Protein AF-A0A3C0X0D7-F1 (afdb_monomer_lite)

Structure (mmCIF, N/CA/C/O backbone):
data_AF-A0A3C0X0D7-F1
#
_entry.id   AF-A0A3C0X0D7-F1
#
loop_
_atom_site.group_PDB
_atom_site.id
_atom_site.type_symbol
_atom_site.label_atom_id
_atom_site.label_alt_id
_atom_site.label_comp_id
_atom_site.label_asym_id
_atom_site.label_entity_id
_atom_site.label_seq_id
_atom_site.pdbx_PDB_ins_code
_atom_site.Cartn_x
_atom_site.Cartn_y
_atom_site.Cartn_z
_atom_site.occupancy
_atom_site.B_iso_or_equiv
_atom_site.auth_seq_id
_atom_site.auth_comp_id
_atom_site.auth_asym_id
_atom_site.auth_atom_id
_atom_site.pdbx_PDB_model_num
ATOM 1 N N . MET A 1 1 ? -10.267 17.785 12.854 1.00 54.94 1 MET A N 1
ATOM 2 C CA . MET A 1 1 ? -10.897 16.609 13.491 1.00 54.94 1 MET A CA 1
ATOM 3 C C . MET A 1 1 ? -9.868 15.487 13.438 1.00 54.94 1 MET A C 1
ATOM 5 O O . MET A 1 1 ? -9.357 15.247 12.352 1.00 54.94 1 MET A O 1
ATOM 9 N N . ARG A 1 2 ? -9.442 14.911 14.571 1.00 67.06 2 ARG A N 1
ATOM 10 C CA . ARG A 1 2 ? -8.552 13.733 14.553 1.00 67.06 2 ARG A CA 1
ATOM 11 C C . ARG A 1 2 ? -9.391 12.542 14.094 1.00 67.06 2 ARG A C 1
ATOM 13 O O . ARG A 1 2 ? -10.495 12.386 14.609 1.00 67.06 2 ARG A O 1
ATOM 20 N N . ALA A 1 3 ? -8.897 11.761 13.137 1.00 75.06 3 ALA A N 1
ATOM 21 C CA . ALA A 1 3 ? -9.503 10.471 12.827 1.00 75.06 3 ALA A CA 1
ATOM 22 C C . ALA A 1 3 ? -9.486 9.603 14.093 1.00 75.06 3 ALA A C 1
ATOM 24 O O . ALA A 1 3 ? -8.530 9.678 14.874 1.00 75.06 3 ALA A O 1
ATOM 25 N N . THR A 1 4 ? -10.546 8.832 14.323 1.00 92.25 4 THR A N 1
ATOM 26 C CA . THR A 1 4 ? -10.538 7.830 15.395 1.00 92.25 4 THR A CA 1
ATOM 27 C C . THR A 1 4 ? -9.530 6.731 15.057 1.00 92.25 4 THR A C 1
ATOM 29 O O . THR A 1 4 ? -9.169 6.544 13.895 1.00 92.25 4 THR A O 1
ATOM 32 N N . GLU A 1 5 ? -9.066 5.995 16.064 1.00 93.12 5 GLU A N 1
ATOM 33 C CA . GLU A 1 5 ? -8.177 4.844 15.853 1.00 93.12 5 GLU A CA 1
ATOM 34 C C . GLU A 1 5 ? -8.799 3.822 14.889 1.00 93.12 5 GLU A C 1
ATOM 36 O O . GLU A 1 5 ? -8.137 3.327 13.984 1.00 93.12 5 GLU A O 1
ATOM 41 N N . GLU A 1 6 ? -10.110 3.606 14.994 1.00 94.38 6 GLU A N 1
ATOM 42 C CA . GLU A 1 6 ? -10.871 2.745 14.087 1.00 94.38 6 GLU A CA 1
ATOM 43 C C . GLU A 1 6 ? -10.845 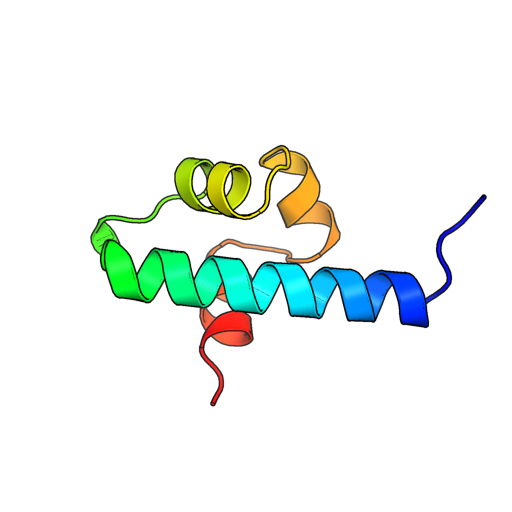3.244 12.634 1.00 94.38 6 GLU A C 1
ATOM 45 O O . GLU A 1 6 ? -10.588 2.466 11.719 1.00 94.38 6 GLU A O 1
ATOM 50 N N . GLN A 1 7 ? -11.032 4.550 12.405 1.00 93.62 7 GLN A N 1
ATOM 51 C CA . GLN A 1 7 ? -10.933 5.141 11.065 1.00 93.62 7 GLN A CA 1
ATOM 52 C C . GLN A 1 7 ? -9.515 5.037 10.494 1.00 93.62 7 GLN A C 1
ATOM 54 O O . GLN A 1 7 ? -9.347 4.799 9.298 1.00 93.62 7 GLN A O 1
ATOM 59 N N . HIS A 1 8 ? -8.498 5.213 11.340 1.00 93.44 8 HIS A N 1
ATOM 60 C CA . HIS A 1 8 ? -7.102 5.063 10.943 1.00 93.44 8 HIS A CA 1
ATOM 61 C C . HIS A 1 8 ? -6.793 3.614 10.543 1.00 93.44 8 HIS A C 1
ATOM 63 O O . HIS A 1 8 ? -6.230 3.382 9.475 1.00 93.44 8 HIS A O 1
ATOM 69 N N . ASN A 1 9 ? -7.239 2.641 11.338 1.00 94.31 9 ASN A N 1
ATOM 70 C CA . ASN A 1 9 ? -7.037 1.221 11.064 1.00 94.31 9 ASN A CA 1
ATOM 71 C C . ASN A 1 9 ? -7.797 0.763 9.814 1.00 94.31 9 ASN A C 1
ATOM 73 O O . ASN A 1 9 ? -7.221 0.081 8.973 1.00 94.31 9 ASN A O 1
ATOM 77 N N . ALA A 1 10 ? -9.047 1.201 9.628 1.00 96.00 10 ALA A N 1
ATOM 78 C CA . ALA A 1 10 ? -9.812 0.905 8.417 1.00 96.00 10 ALA A CA 1
ATOM 79 C C . ALA A 1 10 ? -9.106 1.434 7.158 1.00 96.00 10 ALA A C 1
ATOM 81 O O . ALA A 1 10 ? -9.007 0.733 6.151 1.00 96.00 10 ALA A O 1
ATOM 82 N N . ARG A 1 11 ? -8.548 2.651 7.231 1.00 95.12 11 ARG A N 1
ATOM 83 C CA . ARG A 1 11 ? -7.763 3.216 6.131 1.00 95.12 11 ARG A CA 1
ATOM 84 C C . ARG A 1 11 ? -6.464 2.446 5.894 1.00 95.12 11 ARG A C 1
ATOM 86 O O . ARG A 1 11 ? -6.095 2.248 4.7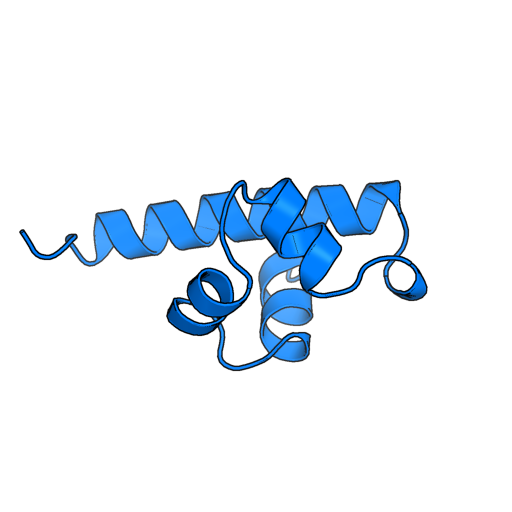39 1.00 95.12 11 ARG A O 1
ATOM 93 N N . LYS A 1 12 ? -5.788 2.000 6.959 1.00 95.56 12 LYS A N 1
ATOM 94 C CA . LYS A 1 12 ? -4.597 1.150 6.849 1.00 95.56 12 LYS A CA 1
ATOM 95 C C . LYS A 1 12 ? -4.925 -0.147 6.102 1.00 95.56 12 LYS A C 1
ATOM 97 O O . LYS A 1 12 ? -4.206 -0.482 5.167 1.00 95.56 12 LYS A O 1
ATOM 102 N N . CYS A 1 13 ? -6.032 -0.813 6.439 1.00 96.38 13 CYS A N 1
ATOM 103 C CA . CYS A 1 13 ? -6.494 -2.022 5.747 1.00 96.38 13 CYS A CA 1
ATOM 104 C C . CYS A 1 13 ? -6.766 -1.786 4.256 1.00 96.38 13 CYS A C 1
ATOM 106 O O . CYS A 1 13 ? -6.216 -2.502 3.426 1.00 96.38 13 CYS A O 1
ATOM 108 N N . GLU A 1 14 ? -7.510 -0.731 3.909 1.00 96.50 14 GLU A N 1
ATOM 109 C CA . GLU A 1 14 ? -7.767 -0.359 2.506 1.00 96.50 14 GLU A CA 1
ATOM 110 C C . GLU A 1 14 ? -6.457 -0.144 1.720 1.00 96.50 14 GLU A C 1
ATOM 112 O O . GLU A 1 14 ? -6.332 -0.525 0.556 1.00 96.50 14 GLU A O 1
ATOM 117 N N . MET A 1 15 ? -5.457 0.480 2.351 1.00 96.25 15 MET A N 1
ATOM 118 C CA . MET A 1 15 ? -4.149 0.699 1.732 1.00 96.25 15 MET A CA 1
ATOM 119 C C . MET A 1 15 ? -3.378 -0.611 1.546 1.00 96.25 15 MET A C 1
ATOM 121 O O . MET A 1 15 ? -2.740 -0.781 0.509 1.00 96.25 15 MET A O 1
ATOM 125 N N . MET A 1 16 ? -3.452 -1.538 2.504 1.00 97.12 16 MET A N 1
ATOM 126 C CA . MET A 1 16 ? -2.822 -2.857 2.387 1.00 97.12 16 MET A CA 1
ATOM 127 C C . MET A 1 16 ? -3.409 -3.668 1.230 1.00 97.12 16 MET A C 1
ATOM 129 O O . MET A 1 16 ? -2.639 -4.200 0.435 1.00 97.12 16 MET A O 1
ATOM 133 N N . GLU A 1 17 ? -4.736 -3.694 1.076 1.00 97.56 17 GLU A N 1
ATOM 134 C CA . GLU A 1 17 ? -5.416 -4.386 -0.032 1.00 97.56 17 GLU A CA 1
ATOM 135 C C . GLU A 1 17 ? -4.939 -3.866 -1.397 1.00 97.56 17 GLU A C 1
ATOM 137 O O . GLU A 1 17 ? -4.484 -4.636 -2.242 1.00 97.56 17 GLU A O 1
ATOM 142 N N .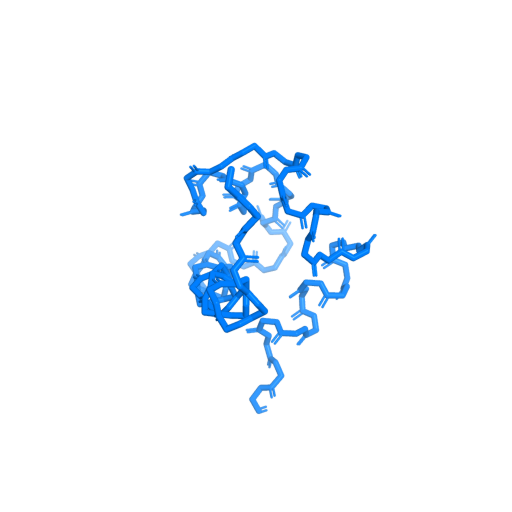 LYS A 1 18 ? -4.919 -2.541 -1.580 1.00 97.38 18 LYS A N 1
ATOM 143 C CA . LYS A 1 18 ? -4.445 -1.907 -2.822 1.00 97.38 18 LYS A CA 1
ATOM 144 C C . LYS A 1 18 ? -2.962 -2.148 -3.092 1.00 97.38 18 LYS A C 1
ATOM 146 O O . LYS A 1 18 ? -2.547 -2.264 -4.245 1.00 97.38 18 LYS A O 1
ATOM 151 N N . CYS A 1 19 ? -2.140 -2.192 -2.044 1.00 96.81 19 CYS A N 1
ATOM 152 C CA . CYS A 1 19 ? -0.723 -2.515 -2.186 1.00 96.81 19 CYS A CA 1
ATOM 153 C C . CYS A 1 19 ? -0.536 -3.971 -2.620 1.00 96.81 19 CYS A C 1
ATOM 155 O O . CYS A 1 19 ? 0.238 -4.222 -3.542 1.00 96.81 19 CYS A O 1
ATOM 157 N N . PHE A 1 20 ? -1.282 -4.903 -2.022 1.00 97.06 20 PHE A N 1
ATOM 158 C CA . PHE A 1 20 ? -1.281 -6.311 -2.412 1.00 97.06 20 PHE A CA 1
ATOM 159 C C . PHE A 1 20 ? -1.677 -6.497 -3.881 1.00 97.06 20 PHE A C 1
ATOM 161 O O . PHE A 1 20 ? -0.944 -7.141 -4.630 1.00 97.06 20 PHE A O 1
ATOM 168 N N . GLU A 1 21 ? -2.774 -5.876 -4.322 1.00 97.12 21 GLU A N 1
ATOM 169 C CA . GLU A 1 21 ? -3.204 -5.888 -5.728 1.00 97.12 21 GLU A CA 1
ATOM 170 C C . GLU A 1 21 ? -2.110 -5.339 -6.654 1.00 97.12 21 GLU A C 1
ATOM 172 O O . GLU A 1 21 ? -1.744 -5.974 -7.643 1.00 97.12 21 GLU A O 1
ATOM 177 N N . CYS A 1 22 ? -1.498 -4.209 -6.289 1.00 96.62 22 CYS A N 1
ATOM 178 C CA . CYS A 1 22 ? -0.419 -3.605 -7.066 1.00 96.62 22 CYS A CA 1
ATOM 179 C C . CYS A 1 22 ? 0.814 -4.522 -7.178 1.00 96.62 22 CYS A C 1
ATOM 181 O O . CYS A 1 22 ? 1.445 -4.583 -8.240 1.00 96.62 22 CYS A O 1
ATOM 183 N N . TYR A 1 23 ? 1.164 -5.254 -6.115 1.00 95.94 23 TYR A N 1
ATOM 184 C CA . TYR A 1 23 ? 2.212 -6.277 -6.164 1.00 95.94 23 TYR A CA 1
ATOM 185 C C . TYR A 1 23 ? 1.811 -7.475 -7.027 1.00 95.94 23 TYR A C 1
ATOM 187 O O . TYR A 1 23 ? 2.650 -7.976 -7.773 1.00 95.94 23 TYR A O 1
ATOM 195 N N . ALA A 1 24 ? 0.559 -7.927 -6.952 1.00 95.56 24 ALA A N 1
ATOM 196 C CA . ALA A 1 24 ? 0.062 -9.055 -7.735 1.00 95.56 24 ALA A CA 1
ATOM 197 C C . ALA A 1 24 ? 0.051 -8.755 -9.244 1.00 95.56 24 ALA A C 1
ATOM 199 O O . ALA A 1 24 ? 0.394 -9.622 -10.045 1.00 95.56 24 ALA A O 1
ATOM 200 N N . GLU A 1 25 ? -0.289 -7.524 -9.632 1.00 96.25 25 GLU A N 1
ATOM 201 C CA . GLU A 1 25 ? -0.332 -7.092 -11.032 1.00 96.25 25 GLU A CA 1
ATOM 202 C C . GLU A 1 25 ? 1.058 -6.861 -11.637 1.00 96.25 25 GLU A C 1
ATOM 204 O O . GLU A 1 25 ? 1.314 -7.247 -12.777 1.00 96.25 25 GLU A O 1
ATOM 209 N N . ASN A 1 26 ? 1.961 -6.219 -10.889 1.00 94.81 26 ASN A N 1
ATOM 210 C CA . ASN A 1 26 ? 3.229 -5.713 -11.432 1.00 94.81 26 ASN A CA 1
ATOM 211 C C . ASN A 1 26 ? 4.460 -6.523 -10.985 1.00 94.81 26 ASN A C 1
ATOM 213 O O . ASN A 1 26 ? 5.563 -6.323 -11.503 1.00 94.81 26 ASN A O 1
ATOM 217 N N . GLY A 1 27 ? 4.286 -7.435 -10.026 1.00 95.19 27 GLY A N 1
ATOM 218 C CA . GLY A 1 27 ? 5.363 -8.138 -9.337 1.00 95.19 27 GLY A CA 1
ATOM 219 C C . GLY A 1 27 ? 6.107 -7.248 -8.335 1.00 95.19 27 GLY A C 1
ATOM 220 O O . GLY A 1 27 ? 6.236 -6.037 -8.506 1.00 95.19 27 GLY A O 1
ATOM 221 N N . LEU A 1 28 ? 6.674 -7.859 -7.291 1.00 92.31 28 LEU A N 1
ATOM 222 C CA . LEU A 1 28 ? 7.346 -7.126 -6.209 1.00 92.31 28 LEU A CA 1
ATOM 223 C C . LEU A 1 28 ? 8.497 -6.236 -6.708 1.00 92.31 28 LEU A C 1
ATOM 225 O O . LEU A 1 28 ? 8.591 -5.071 -6.339 1.00 92.31 28 LEU A O 1
ATOM 229 N N . THR A 1 29 ? 9.354 -6.758 -7.590 1.00 90.00 29 THR A N 1
ATOM 230 C CA . THR A 1 29 ? 10.491 -6.006 -8.148 1.00 90.00 29 THR A CA 1
ATOM 231 C C . THR A 1 29 ? 10.071 -4.862 -9.074 1.00 90.00 29 THR A C 1
ATOM 233 O O . THR A 1 29 ? 10.855 -3.938 -9.280 1.00 90.00 29 THR A O 1
ATOM 236 N N . GLY A 1 30 ? 8.863 -4.923 -9.648 1.00 88.12 30 GLY A N 1
ATOM 237 C CA . GLY A 1 30 ? 8.302 -3.873 -10.503 1.00 88.12 30 GLY A CA 1
ATOM 238 C C . GLY A 1 30 ? 7.608 -2.753 -9.721 1.00 88.12 30 GLY A C 1
ATOM 239 O O . GLY A 1 30 ? 7.394 -1.666 -10.260 1.00 88.12 30 GLY A O 1
ATOM 240 N N . THR A 1 31 ? 7.301 -2.983 -8.443 1.00 94.44 31 THR A N 1
ATOM 241 C CA . THR A 1 31 ? 6.459 -2.097 -7.639 1.00 94.44 31 THR A CA 1
ATOM 242 C C . THR A 1 31 ? 7.275 -1.309 -6.620 1.00 94.44 31 THR A C 1
ATOM 244 O O . THR A 1 31 ? 7.660 -1.805 -5.566 1.00 94.44 31 THR A O 1
ATOM 247 N N . GLY A 1 32 ? 7.510 -0.029 -6.916 1.00 93.75 32 GLY A N 1
ATOM 248 C CA . GLY A 1 32 ? 8.112 0.920 -5.974 1.00 93.75 32 GLY A CA 1
ATOM 249 C C . GLY A 1 32 ? 7.081 1.777 -5.228 1.00 93.75 32 GLY A C 1
ATOM 250 O O . GLY A 1 32 ? 5.918 1.868 -5.619 1.00 93.75 32 GLY A O 1
ATOM 251 N N . ILE A 1 33 ? 7.539 2.526 -4.216 1.00 95.19 33 ILE A N 1
ATOM 252 C CA . ILE A 1 33 ? 6.699 3.409 -3.374 1.00 95.19 33 ILE A CA 1
ATOM 253 C C . ILE A 1 33 ? 5.804 4.379 -4.166 1.00 95.19 33 ILE A C 1
ATOM 255 O O . ILE A 1 33 ? 4.701 4.703 -3.737 1.00 95.19 33 ILE A O 1
ATOM 259 N N . LYS A 1 34 ? 6.246 4.837 -5.345 1.00 95.62 34 LYS A N 1
ATOM 260 C CA . LYS A 1 34 ? 5.450 5.725 -6.207 1.00 95.62 34 LYS A CA 1
ATOM 261 C C . LYS A 1 34 ? 4.247 5.013 -6.830 1.00 95.62 34 LYS A C 1
ATOM 263 O O . LYS A 1 34 ? 3.182 5.615 -6.904 1.00 95.62 34 LYS A O 1
ATOM 268 N N . ALA A 1 35 ? 4.418 3.762 -7.260 1.00 96.19 35 ALA A N 1
ATOM 269 C CA . ALA A 1 35 ? 3.332 2.954 -7.809 1.00 96.19 35 ALA A CA 1
ATOM 270 C C . ALA A 1 35 ? 2.303 2.630 -6.716 1.00 96.19 35 ALA A C 1
ATOM 272 O O . ALA A 1 35 ? 1.110 2.818 -6.924 1.00 96.19 35 ALA A O 1
ATOM 273 N N . LEU A 1 36 ? 2.777 2.284 -5.516 1.00 96.38 36 LEU A N 1
ATOM 274 C CA . LEU A 1 36 ? 1.932 2.025 -4.345 1.00 96.38 36 LEU A CA 1
ATOM 275 C C . LEU A 1 36 ? 1.121 3.258 -3.932 1.00 96.38 36 LEU A C 1
ATOM 277 O O . LEU A 1 36 ? -0.081 3.167 -3.699 1.00 96.38 36 LEU A O 1
ATOM 281 N N . ALA A 1 37 ? 1.755 4.433 -3.893 1.00 96.44 37 ALA A N 1
ATOM 282 C CA . ALA A 1 37 ? 1.070 5.688 -3.589 1.00 96.44 37 ALA A CA 1
ATOM 283 C C . ALA A 1 37 ? -0.009 6.014 -4.636 1.00 96.44 37 ALA A C 1
ATOM 285 O O . ALA A 1 37 ? -1.115 6.416 -4.275 1.00 96.44 37 ALA A O 1
ATOM 286 N N . ALA A 1 38 ? 0.287 5.780 -5.920 1.00 97.38 38 ALA A N 1
ATOM 287 C CA . ALA A 1 38 ? -0.680 5.945 -7.000 1.00 97.38 38 ALA A CA 1
ATOM 288 C C . ALA A 1 38 ? -1.863 4.970 -6.867 1.00 97.38 38 ALA A C 1
ATOM 290 O O . ALA A 1 38 ? -3.006 5.416 -6.934 1.00 97.38 38 ALA A O 1
ATOM 291 N N . ALA A 1 39 ? -1.607 3.685 -6.591 1.00 96.50 39 ALA A N 1
ATOM 292 C CA . ALA A 1 39 ? -2.646 2.682 -6.343 1.00 96.50 39 ALA A CA 1
ATOM 293 C C . ALA A 1 39 ? -3.528 3.061 -5.139 1.00 96.50 39 ALA A C 1
ATOM 295 O O . ALA A 1 39 ? -4.753 2.981 -5.196 1.00 96.50 39 ALA A O 1
ATOM 296 N N . CYS A 1 40 ? -2.921 3.582 -4.069 1.00 96.00 40 CYS A N 1
ATOM 297 C CA . CYS A 1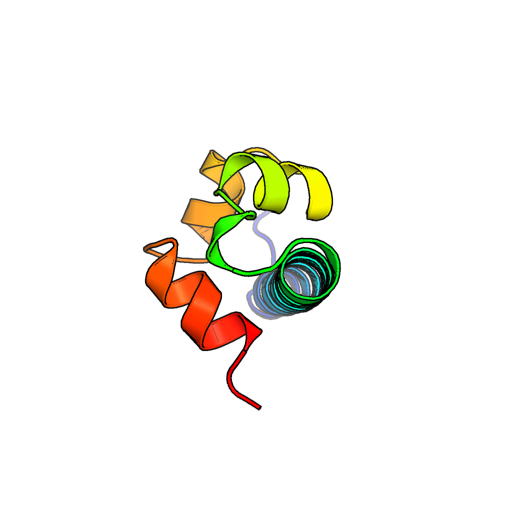 40 ? -3.624 4.065 -2.879 1.00 96.00 40 CYS A CA 1
ATOM 298 C C . CYS A 1 40 ? -4.342 5.416 -3.071 1.00 96.00 40 CYS A C 1
ATOM 300 O O . CYS A 1 40 ? -5.072 5.853 -2.174 1.00 96.00 40 CYS A O 1
ATOM 302 N N . GLY A 1 41 ? -4.138 6.098 -4.203 1.00 96.88 41 GLY A N 1
ATOM 303 C CA . GLY A 1 41 ? -4.674 7.436 -4.460 1.00 96.88 41 GLY A CA 1
ATOM 304 C C . GLY A 1 41 ? -4.148 8.494 -3.485 1.00 96.88 41 GLY A C 1
ATOM 305 O O . GLY A 1 41 ? -4.889 9.394 -3.089 1.00 96.88 41 GLY A O 1
ATOM 306 N N . CYS A 1 42 ? -2.897 8.371 -3.035 1.00 95.56 42 CYS A N 1
ATOM 307 C CA . CYS A 1 42 ? -2.297 9.259 -2.043 1.00 95.56 42 CYS A CA 1
ATOM 308 C C . CYS A 1 42 ? -0.854 9.654 -2.404 1.00 95.56 42 CYS A C 1
ATOM 310 O O . CYS A 1 42 ? -0.309 9.273 -3.437 1.00 95.56 42 CYS A O 1
ATOM 312 N N . THR A 1 43 ? -0.229 10.484 -1.567 1.00 96.69 43 THR A N 1
ATOM 313 C CA . THR A 1 43 ? 1.190 10.833 -1.714 1.00 96.69 43 THR A CA 1
ATOM 314 C C . THR A 1 43 ? 2.071 9.766 -1.066 1.00 96.69 43 THR A C 1
ATOM 316 O O . THR A 1 43 ? 1.651 9.081 -0.136 1.00 96.69 43 THR A O 1
ATOM 319 N N . THR A 1 44 ? 3.336 9.667 -1.479 1.00 95.38 44 THR A N 1
ATOM 320 C CA . THR A 1 44 ? 4.298 8.759 -0.828 1.00 95.38 44 THR A CA 1
ATOM 321 C C . THR A 1 44 ? 4.472 9.069 0.663 1.00 95.38 44 THR A C 1
ATOM 323 O O . THR A 1 44 ? 4.590 8.154 1.465 1.00 95.38 44 THR A O 1
ATOM 326 N N . GLY A 1 45 ? 4.416 10.347 1.058 1.00 94.75 45 GLY A N 1
ATOM 327 C CA . GLY A 1 45 ? 4.451 10.763 2.466 1.00 94.75 45 GLY A CA 1
ATOM 328 C C . GLY A 1 45 ? 3.261 10.261 3.292 1.00 94.75 45 GLY A C 1
ATOM 329 O O . GLY A 1 45 ? 3.405 10.025 4.487 1.00 94.75 45 GLY A O 1
ATOM 330 N N . ASN A 1 46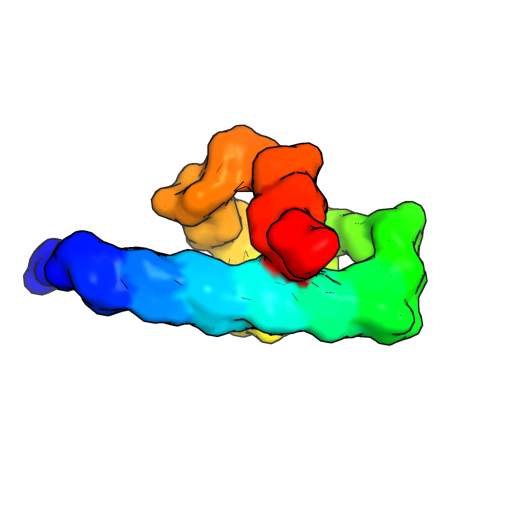 ? 2.099 10.059 2.662 1.00 93.88 46 ASN A N 1
ATOM 331 C CA . ASN A 1 46 ? 0.914 9.530 3.332 1.00 93.88 46 ASN A CA 1
ATOM 332 C C . ASN A 1 46 ? 1.129 8.066 3.753 1.00 93.88 46 ASN A C 1
ATOM 334 O O . A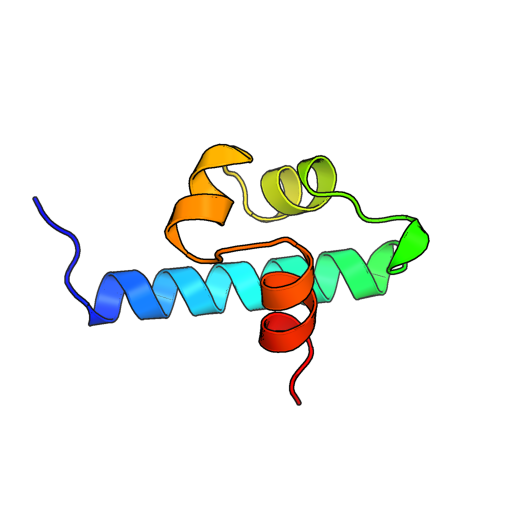SN A 1 46 ? 0.820 7.723 4.886 1.00 93.88 46 ASN A O 1
ATOM 338 N N . LEU A 1 47 ? 1.771 7.241 2.913 1.00 94.62 47 LEU A N 1
ATOM 339 C CA . LEU A 1 47 ? 2.136 5.857 3.265 1.00 94.62 47 LEU A CA 1
ATOM 340 C C . LEU A 1 47 ? 2.989 5.796 4.539 1.00 94.62 47 LEU A C 1
ATOM 342 O O . LEU A 1 47 ? 2.709 4.991 5.424 1.00 94.62 47 LEU A O 1
ATOM 346 N N . TYR A 1 48 ? 3.944 6.717 4.691 1.00 94.25 48 TYR A N 1
ATOM 347 C CA . TYR A 1 48 ? 4.793 6.787 5.885 1.00 94.25 48 TYR A CA 1
ATOM 348 C C . TYR A 1 48 ? 4.063 7.213 7.171 1.00 94.25 48 TYR A C 1
ATOM 350 O O . TYR A 1 48 ? 4.647 7.188 8.248 1.00 94.25 48 TYR A O 1
ATOM 358 N N . SER A 1 49 ? 2.787 7.603 7.083 1.00 93.88 49 SER A N 1
ATOM 359 C CA . SER A 1 49 ? 1.940 7.830 8.264 1.00 93.88 49 SER A CA 1
ATOM 360 C C . SER A 1 49 ? 1.310 6.539 8.805 1.00 93.88 49 SER A C 1
ATOM 362 O O . SER A 1 49 ? 0.735 6.571 9.889 1.00 93.88 49 SER A O 1
ATOM 364 N N . TYR A 1 50 ? 1.395 5.434 8.055 1.00 94.69 50 TYR A N 1
ATOM 365 C CA . TYR A 1 50 ? 0.821 4.126 8.399 1.00 94.69 50 TYR A CA 1
ATOM 366 C C . TYR A 1 50 ? 1.876 3.018 8.520 1.00 94.69 50 TYR A C 1
ATOM 368 O O . TYR A 1 50 ? 1.643 2.040 9.231 1.00 94.69 50 TYR A O 1
ATOM 376 N N . PHE A 1 51 ? 3.012 3.174 7.832 1.00 94.94 51 PHE A N 1
ATOM 377 C CA . PHE A 1 51 ? 4.105 2.203 7.768 1.00 94.94 51 PHE A CA 1
ATOM 378 C C . PHE A 1 51 ? 5.448 2.919 7.934 1.00 94.94 51 PHE A C 1
ATOM 380 O O . PHE A 1 51 ? 5.675 3.982 7.359 1.00 94.94 51 PHE A O 1
ATOM 387 N N . ASN A 1 52 ? 6.370 2.331 8.684 1.00 93.81 52 ASN A N 1
ATOM 388 C CA . ASN A 1 52 ? 7.705 2.867 8.930 1.00 93.81 52 ASN A CA 1
ATOM 389 C C . ASN A 1 52 ? 8.637 2.669 7.726 1.00 93.81 52 ASN A C 1
ATOM 391 O O . ASN A 1 52 ? 9.597 3.422 7.552 1.00 93.81 52 ASN A O 1
ATOM 395 N N . SER A 1 53 ? 8.376 1.667 6.883 1.00 93.00 53 SER A N 1
ATOM 396 C CA . SER A 1 53 ? 9.175 1.385 5.690 1.00 93.00 53 SER A CA 1
ATOM 397 C C . SER A 1 53 ? 8.366 0.705 4.584 1.00 93.00 53 SER A C 1
ATOM 399 O O . SER A 1 53 ? 7.240 0.251 4.787 1.00 93.00 53 SER A O 1
ATOM 401 N N . VAL A 1 54 ? 8.965 0.628 3.391 1.00 90.88 54 VAL A N 1
ATOM 402 C CA . VAL A 1 54 ? 8.422 -0.185 2.291 1.00 90.88 54 VAL A CA 1
ATOM 403 C C . VAL A 1 54 ? 8.420 -1.665 2.676 1.00 90.88 54 VAL A C 1
ATOM 405 O O . VAL A 1 54 ? 7.457 -2.353 2.371 1.00 90.88 54 VAL A O 1
ATOM 408 N N . ASP A 1 55 ? 9.445 -2.136 3.389 1.00 92.88 55 ASP A N 1
ATOM 409 C CA . ASP A 1 55 ? 9.536 -3.534 3.823 1.00 92.88 55 ASP A CA 1
ATOM 410 C C . ASP A 1 55 ? 8.418 -3.901 4.805 1.00 92.88 55 ASP A C 1
ATOM 412 O O . ASP A 1 55 ? 7.800 -4.950 4.658 1.00 92.88 55 ASP A O 1
ATOM 416 N N . GLU A 1 56 ? 8.103 -3.026 5.768 1.00 94.94 56 GLU A N 1
ATOM 417 C CA . GLU A 1 56 ? 6.973 -3.235 6.681 1.00 94.94 56 GLU A CA 1
ATOM 418 C C . GLU A 1 56 ? 5.649 -3.261 5.917 1.00 94.94 56 GLU A C 1
ATOM 420 O O . GLU A 1 56 ? 4.832 -4.146 6.142 1.00 94.94 56 GLU A O 1
ATOM 425 N N . LEU A 1 57 ? 5.469 -2.360 4.947 1.00 94.38 57 LEU A N 1
ATOM 426 C CA . LEU A 1 57 ? 4.300 -2.386 4.074 1.00 94.38 57 LEU A CA 1
ATOM 427 C C . LEU A 1 57 ? 4.207 -3.694 3.273 1.00 94.38 57 LEU A C 1
ATOM 429 O O . LEU A 1 57 ? 3.119 -4.254 3.166 1.00 94.38 57 LEU A O 1
ATOM 433 N N . ILE A 1 58 ? 5.313 -4.194 2.712 1.00 94.56 58 ILE A N 1
ATOM 434 C CA . ILE A 1 58 ? 5.345 -5.483 2.003 1.00 94.56 58 ILE A CA 1
ATOM 435 C C . ILE A 1 58 ? 4.912 -6.598 2.953 1.00 94.56 58 ILE A C 1
ATOM 437 O O . ILE A 1 58 ? 4.010 -7.356 2.611 1.00 94.56 58 ILE A O 1
ATOM 441 N N . ILE A 1 59 ? 5.513 -6.677 4.142 1.00 95.44 59 ILE A N 1
ATOM 442 C CA . ILE A 1 59 ? 5.192 -7.706 5.136 1.00 95.44 59 ILE A CA 1
ATOM 443 C C . ILE A 1 59 ? 3.713 -7.626 5.514 1.00 95.44 59 ILE A C 1
ATOM 445 O O . ILE A 1 59 ? 2.996 -8.604 5.341 1.00 95.44 59 ILE A O 1
ATOM 449 N N . GLU A 1 60 ? 3.230 -6.468 5.967 1.00 95.88 60 GLU A N 1
ATOM 450 C CA . GLU A 1 60 ? 1.855 -6.317 6.450 1.00 95.88 60 GLU A CA 1
ATOM 451 C C . GLU A 1 60 ? 0.810 -6.557 5.352 1.00 95.88 60 GLU A C 1
ATOM 453 O O . GLU A 1 60 ? -0.185 -7.235 5.594 1.00 95.88 60 GLU A O 1
ATOM 458 N N . SER A 1 61 ? 1.040 -6.065 4.128 1.00 94.75 61 SER A N 1
ATOM 459 C CA . SER A 1 61 ? 0.096 -6.264 3.015 1.00 94.75 61 SER A CA 1
ATOM 460 C C . SER A 1 61 ? 0.099 -7.678 2.427 1.00 94.75 61 SER A C 1
ATOM 462 O O . SER A 1 61 ? -0.815 -8.013 1.679 1.00 94.75 61 SER A O 1
ATOM 464 N N . THR A 1 62 ? 1.086 -8.519 2.757 1.00 94.06 62 THR A N 1
ATOM 465 C CA . THR A 1 62 ? 1.201 -9.893 2.228 1.00 94.06 62 THR A CA 1
ATOM 466 C C . THR A 1 62 ? 1.093 -10.989 3.294 1.00 94.06 62 THR A C 1
ATOM 468 O O . THR A 1 62 ? 1.173 -12.164 2.944 1.00 94.06 62 THR A O 1
ATOM 471 N N . ALA A 1 63 ? 0.882 -10.637 4.568 1.00 91.62 63 ALA A N 1
ATOM 472 C CA . ALA A 1 63 ? 0.896 -11.542 5.726 1.00 91.62 63 ALA A CA 1
ATOM 473 C C . ALA A 1 63 ? -0.327 -12.485 5.869 1.00 91.62 63 ALA A C 1
ATOM 475 O O . ALA A 1 63 ? -0.795 -12.710 6.986 1.00 91.62 63 ALA A O 1
ATOM 476 N N . TYR A 1 64 ? -0.840 -13.049 4.773 1.00 57.50 64 TYR A N 1
ATOM 477 C CA . TYR A 1 64 ? -1.859 -14.109 4.823 1.00 57.50 64 TYR A CA 1
ATOM 478 C C . TYR A 1 64 ? -1.303 -15.456 5.302 1.00 57.50 64 TYR A C 1
ATOM 480 O O . TYR A 1 64 ? -0.170 -15.815 4.905 1.00 57.50 64 TYR A O 1
#

pLDDT: mean 92.95, std 8.03, range [54.94, 97.56]

Secondary structure (DSSP, 8-state):
-PPPHHHHHHHHHHHHHHHHHHHHHH-GGG--HHHHHHHTTS-HHHHTTT-SSHHHHHHHHH--

Radius of gyration: 11.39 Å; chains: 1; bounding box: 21×31×27 Å

Foldseek 3Di:
DDDDPVRLVVLLLLLLQLQLVLCVVQNPVRDDLVSSCVSSVHDSVVVCVNDVDPVRSVCVSPVD

Sequence (64 aa):
MRATEEQHNARKCEMMEKCFECYAENGLTGTGIKALAAACGCTTGNLYSYFNSVDELIIESTAY